Protein AF-A0A4D4KSY8-F1 (afdb_monomer_lite)

Radius of gyration: 18.77 Å; chains: 1; bounding box: 35×35×60 Å

Foldseek 3Di:
DDDDQDDDPPPCSLLVLLVVQLVCVVVVHDDDDDDPDPPPCNCVSVPDDPVVVVVPDDCVVVQQVVLCQQQDPPPVQVHSVSDDPPDHGDPFADDVPDPDPVPRDPPPDDPPPDDD

Organism: Streptomyces violaceusniger (NCBI:txid68280)

Secondary structure (DSSP, 8-state):
-------STTSSHHHHHHHHHHHHHTTT---------SS--HHHHHT--TTTGGGS--GGGGHHHHHHHHHTT-TT---STT--TTPPPP-----TT-S-GGG-------------

pLDDT: mean 78.71, std 18.17, range [37.06, 96.0]

Sequence (116 aa):
MRTAFVGKGGSGKTTLSALFSRHLARTDAPVVAIDADINQHLGVALGLEEDELPEVVPLSTRLGGIKEYLRGDNPRIASADAMVKTTPRGAAPACCGRSDPTRCTPATSGTSRESG

InterPro domains:
  IPR002586 CobQ/CobB/MinD/ParA nucleotide binding domain [PF01656] (7-65)
  IPR027417 P-loop containing nucleoside triphosphate hydrolase [G3DSA:3.40.50.300] (1-102)
  IPR027417 P-loop containing nucleoside triphosphate hydrolase [SSF52540] (2-81)

Structure (mmCIF, N/CA/C/O backbone):
data_AF-A0A4D4KSY8-F1
#
_entry.id   AF-A0A4D4KSY8-F1
#
loop_
_atom_site.group_PDB
_atom_site.id
_atom_site.type_symbol
_atom_site.label_atom_id
_atom_site.label_alt_id
_atom_site.label_comp_id
_atom_site.label_asym_id
_atom_site.label_entity_id
_atom_site.label_seq_id
_atom_site.pdbx_PDB_ins_code
_atom_site.Cartn_x
_atom_site.Cartn_y
_atom_site.Cartn_z
_atom_site.occupancy
_atom_site.B_iso_or_equiv
_atom_site.auth_seq_id
_atom_site.auth_comp_id
_atom_site.auth_asym_id
_atom_site.auth_atom_id
_atom_site.pdbx_PDB_model_num
ATOM 1 N N . MET A 1 1 ? -9.564 8.415 -4.691 1.00 85.56 1 MET A N 1
ATOM 2 C CA . MET A 1 1 ? -8.593 9.193 -3.884 1.00 85.56 1 MET A CA 1
ATOM 3 C C . MET A 1 1 ? -7.334 8.355 -3.673 1.00 85.56 1 MET A C 1
ATOM 5 O O . MET A 1 1 ? -7.454 7.137 -3.671 1.00 85.56 1 MET A O 1
ATOM 9 N N . ARG A 1 2 ? -6.148 8.965 -3.533 1.00 90.62 2 ARG A N 1
ATOM 10 C CA . ARG A 1 2 ? -4.908 8.278 -3.118 1.00 90.62 2 ARG A CA 1
ATOM 11 C C . ARG A 1 2 ? -4.319 9.036 -1.931 1.00 90.62 2 ARG A C 1
ATOM 13 O O . ARG A 1 2 ? -4.089 10.234 -2.057 1.00 90.62 2 ARG A O 1
ATOM 20 N N . THR A 1 3 ? -4.084 8.343 -0.822 1.00 93.88 3 THR A N 1
ATOM 21 C CA . THR A 1 3 ? -3.592 8.934 0.431 1.00 93.88 3 THR A CA 1
ATOM 22 C C . THR A 1 3 ? -2.368 8.158 0.894 1.00 93.88 3 THR A C 1
ATOM 24 O O . THR A 1 3 ? -2.388 6.930 0.878 1.00 93.88 3 THR A O 1
ATOM 27 N N . ALA A 1 4 ? -1.312 8.863 1.297 1.00 94.94 4 ALA A N 1
ATOM 28 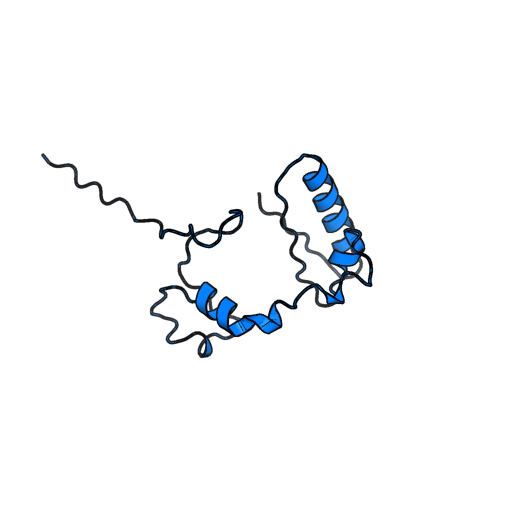C CA . ALA A 1 4 ? -0.083 8.265 1.809 1.00 94.94 4 ALA A CA 1
ATOM 29 C C . ALA A 1 4 ? 0.208 8.782 3.223 1.00 94.94 4 ALA A C 1
ATOM 31 O O . ALA A 1 4 ? 0.147 9.985 3.470 1.00 94.94 4 ALA A O 1
ATOM 32 N N . PHE A 1 5 ? 0.553 7.871 4.135 1.00 94.25 5 PHE A N 1
ATOM 33 C CA . PHE A 1 5 ? 0.949 8.189 5.506 1.00 94.25 5 PHE A CA 1
ATOM 34 C C . PHE A 1 5 ? 2.467 8.044 5.631 1.00 94.25 5 PHE A C 1
ATOM 36 O O . PHE A 1 5 ? 2.996 6.936 5.597 1.00 94.25 5 PHE A O 1
ATOM 43 N N . VAL A 1 6 ? 3.177 9.165 5.763 1.00 93.69 6 VAL A N 1
ATOM 44 C CA . VAL A 1 6 ? 4.649 9.219 5.806 1.00 93.69 6 VAL A CA 1
ATOM 45 C C . VAL A 1 6 ? 5.138 9.922 7.072 1.00 93.69 6 VAL A C 1
ATOM 47 O O . VAL A 1 6 ? 4.422 10.728 7.660 1.00 93.69 6 VAL A O 1
ATOM 50 N N . GLY A 1 7 ? 6.350 9.600 7.527 1.00 92.06 7 GLY A N 1
ATOM 51 C CA . GLY A 1 7 ? 6.899 10.126 8.781 1.00 92.06 7 GLY A CA 1
ATOM 52 C C . GLY A 1 7 ? 7.914 9.193 9.446 1.00 92.06 7 GLY A C 1
ATOM 53 O O . GLY A 1 7 ? 8.084 8.040 9.044 1.00 92.06 7 GLY A O 1
ATOM 54 N N . LYS A 1 8 ? 8.580 9.690 10.493 1.00 92.19 8 LYS A N 1
ATOM 55 C CA . LYS A 1 8 ? 9.632 8.976 11.239 1.00 92.19 8 LYS A CA 1
ATOM 56 C C . LYS A 1 8 ? 9.145 7.685 11.919 1.00 92.19 8 LYS A C 1
ATOM 58 O O . LYS A 1 8 ? 7.943 7.452 12.066 1.00 92.19 8 LYS A O 1
ATOM 63 N N . GLY A 1 9 ? 10.080 6.835 12.346 1.00 89.00 9 GLY A N 1
ATOM 64 C CA . GLY A 1 9 ? 9.778 5.660 13.172 1.00 89.00 9 GLY A CA 1
ATOM 65 C C . GLY A 1 9 ? 9.025 6.049 14.451 1.00 89.00 9 GLY A C 1
ATOM 66 O O . GLY A 1 9 ? 9.295 7.099 15.032 1.00 89.00 9 GLY A O 1
ATOM 67 N N . GLY A 1 10 ? 8.034 5.248 14.848 1.00 88.25 10 GLY A N 1
ATOM 68 C CA . GLY A 1 10 ? 7.254 5.479 16.071 1.00 88.25 10 GLY A CA 1
ATOM 69 C C . GLY A 1 10 ? 6.222 6.616 16.020 1.00 88.25 10 GLY A C 1
ATOM 70 O O . GLY A 1 10 ? 5.567 6.872 17.020 1.00 88.25 10 GLY A O 1
ATOM 71 N N . SER A 1 11 ? 6.011 7.292 14.883 1.00 93.00 11 SER A N 1
ATOM 72 C CA . SER A 1 11 ? 5.029 8.390 14.783 1.00 93.00 11 SER A CA 1
ATOM 73 C C . SER A 1 11 ? 3.560 7.944 14.665 1.00 93.00 11 SER A C 1
ATOM 75 O O . SER A 1 11 ? 2.702 8.769 14.370 1.00 93.00 11 SER A O 1
ATOM 77 N N . GLY A 1 12 ? 3.267 6.646 1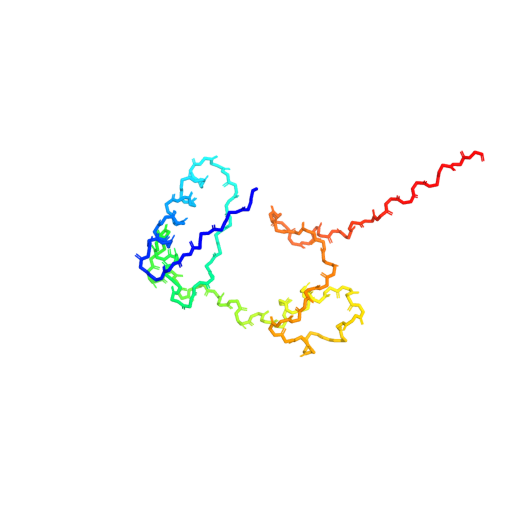4.807 1.00 92.94 12 GLY A N 1
ATOM 78 C CA . GLY A 1 12 ? 1.900 6.110 14.736 1.00 92.94 12 GLY A CA 1
ATOM 79 C C . GLY A 1 12 ? 1.307 5.960 13.327 1.00 92.94 12 GLY A C 1
ATOM 80 O O . GLY A 1 12 ? 0.092 5.846 13.196 1.00 92.94 12 GLY A O 1
ATOM 81 N N . LYS A 1 13 ? 2.127 5.949 12.263 1.00 95.19 13 LYS A N 1
ATOM 82 C CA . LYS A 1 13 ? 1.650 5.857 10.862 1.00 95.19 13 LYS A CA 1
ATOM 83 C C . LYS A 1 13 ? 0.760 4.644 10.623 1.00 95.19 13 LYS A C 1
ATOM 85 O O . LYS A 1 13 ? -0.343 4.801 10.116 1.00 95.19 13 LYS A O 1
ATOM 90 N N . THR A 1 14 ? 1.227 3.461 11.020 1.00 94.00 14 THR A N 1
ATOM 91 C CA . THR A 1 14 ? 0.498 2.201 10.846 1.00 94.00 14 THR A CA 1
ATOM 92 C C . THR A 1 14 ? -0.851 2.270 11.550 1.00 94.00 14 THR A C 1
ATOM 94 O O . THR A 1 14 ? -1.878 2.050 10.916 1.00 94.00 14 THR A O 1
ATOM 97 N N . THR A 1 15 ? -0.870 2.719 12.808 1.00 94.12 15 THR A N 1
ATOM 98 C CA . THR A 1 15 ? -2.097 2.911 13.592 1.00 94.12 15 THR A CA 1
ATOM 99 C C . THR A 1 15 ? -3.081 3.853 12.902 1.00 94.12 15 THR A C 1
ATOM 101 O O . THR A 1 15 ? -4.243 3.498 12.711 1.00 94.12 15 THR A O 1
ATOM 104 N N . LEU A 1 16 ? -2.627 5.038 12.479 1.00 96.00 16 LEU A N 1
ATOM 105 C CA . LEU A 1 16 ? -3.498 6.014 11.826 1.00 96.00 16 LEU A CA 1
ATOM 106 C C . LEU A 1 16 ? -3.999 5.507 10.467 1.00 96.00 16 LEU A C 1
ATOM 108 O O . LEU A 1 16 ? -5.181 5.646 10.164 1.00 96.00 16 LEU A O 1
ATOM 112 N N . SER A 1 17 ? -3.127 4.881 9.674 1.00 95.75 17 SER A N 1
ATOM 113 C CA . SER A 1 17 ? -3.486 4.319 8.370 1.00 95.75 17 SER A CA 1
ATOM 114 C C . SER A 1 17 ? -4.508 3.182 8.485 1.00 95.75 17 SER A C 1
ATOM 116 O O . SER A 1 17 ? -5.436 3.118 7.676 1.00 95.75 17 SER A O 1
ATOM 118 N N . ALA A 1 18 ? -4.410 2.343 9.522 1.00 95.31 18 ALA A N 1
ATOM 119 C CA . ALA A 1 18 ? -5.368 1.279 9.799 1.00 95.31 18 ALA A CA 1
ATOM 120 C C . ALA A 1 18 ? -6.728 1.846 10.231 1.00 95.31 18 ALA A C 1
ATOM 122 O O . ALA A 1 18 ? -7.760 1.468 9.676 1.00 95.31 18 ALA A O 1
ATOM 123 N N . LEU A 1 19 ? -6.744 2.807 11.164 1.00 95.56 19 LEU A N 1
ATOM 124 C CA . LEU A 1 19 ? -7.979 3.471 11.599 1.00 95.56 19 LEU A CA 1
ATOM 125 C C . LEU A 1 19 ? -8.674 4.200 10.444 1.00 95.56 19 LEU A C 1
ATOM 127 O O . LEU A 1 19 ? -9.887 4.071 10.283 1.00 95.56 19 LEU A O 1
ATOM 131 N N . PHE A 1 20 ? -7.908 4.912 9.618 1.00 95.75 20 PHE A N 1
ATOM 132 C CA . PHE A 1 20 ? -8.416 5.597 8.434 1.00 95.75 20 PHE A CA 1
ATOM 133 C C . PHE A 1 20 ? -9.021 4.614 7.425 1.00 95.75 20 PHE A C 1
ATOM 135 O O . PHE A 1 20 ? -10.148 4.810 6.971 1.00 95.75 20 PHE A O 1
ATOM 142 N N . SER A 1 21 ? -8.313 3.522 7.125 1.00 95.12 21 SER A N 1
ATOM 143 C CA . SER A 1 21 ? -8.787 2.493 6.189 1.00 95.12 21 SER A CA 1
ATOM 144 C C . SER A 1 21 ? -10.060 1.811 6.694 1.00 95.12 21 SER A C 1
ATOM 146 O O . SER A 1 21 ? -11.023 1.685 5.940 1.00 95.12 21 SER A O 1
ATOM 148 N N . ARG A 1 22 ? -10.117 1.448 7.984 1.00 93.50 22 ARG A N 1
ATOM 149 C CA . ARG A 1 22 ? -11.317 0.871 8.615 1.00 93.50 22 ARG A CA 1
ATOM 150 C C . ARG A 1 22 ? -12.492 1.842 8.629 1.00 93.50 22 ARG A C 1
ATOM 152 O O . ARG A 1 22 ? -13.632 1.417 8.484 1.00 93.50 22 ARG A O 1
ATOM 159 N N . HIS A 1 23 ? -12.237 3.133 8.834 1.00 94.88 23 HIS A N 1
ATOM 160 C CA . HIS A 1 23 ? -13.286 4.145 8.779 1.00 94.88 23 HIS A CA 1
ATOM 161 C C . HIS A 1 23 ? -13.886 4.241 7.371 1.00 94.88 23 HIS A C 1
ATOM 163 O O . HIS A 1 23 ? -15.100 4.152 7.242 1.00 94.88 23 HIS A O 1
ATOM 169 N N . LEU A 1 24 ? -13.053 4.323 6.328 1.00 94.75 24 LEU A N 1
ATOM 170 C CA . LEU A 1 24 ? -13.522 4.355 4.937 1.00 94.75 24 LEU A CA 1
ATOM 171 C C . LEU A 1 24 ? -14.246 3.067 4.522 1.00 94.75 24 LEU A C 1
ATOM 173 O O . LEU A 1 24 ? -15.263 3.125 3.839 1.00 94.75 24 LEU A O 1
ATOM 177 N N . ALA A 1 25 ? -13.763 1.905 4.960 1.00 92.19 25 ALA A N 1
ATOM 178 C CA . ALA A 1 25 ? -14.427 0.636 4.669 1.00 92.19 25 ALA A CA 1
ATOM 179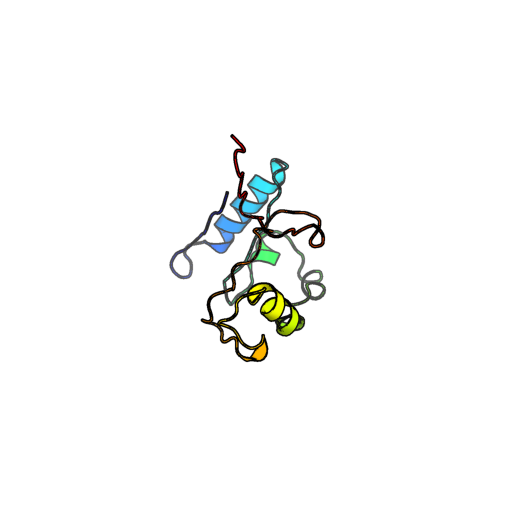 C C . ALA A 1 25 ? -15.848 0.569 5.264 1.00 92.19 25 ALA A C 1
ATOM 181 O O . ALA A 1 25 ? -16.722 -0.069 4.691 1.00 92.19 25 ALA A O 1
ATOM 182 N N . ARG A 1 26 ? -16.106 1.263 6.385 1.00 94.06 26 ARG A N 1
ATOM 183 C CA . ARG A 1 26 ? -17.446 1.365 6.992 1.00 94.06 26 ARG A CA 1
ATOM 184 C C . ARG A 1 26 ? -18.394 2.316 6.261 1.00 94.06 26 ARG A C 1
ATOM 186 O O . ARG A 1 26 ? -19.576 2.315 6.578 1.00 94.06 26 ARG A O 1
ATOM 193 N N . THR A 1 27 ? -17.906 3.134 5.329 1.00 94.25 27 THR A N 1
ATOM 194 C CA . THR A 1 27 ? -18.751 4.023 4.514 1.00 94.25 27 THR A CA 1
ATOM 195 C C . THR A 1 27 ? -19.095 3.405 3.155 1.00 94.25 27 THR A C 1
ATOM 197 O O . THR A 1 27 ? -19.331 4.147 2.205 1.00 94.25 27 THR A O 1
ATOM 200 N N . ASP A 1 28 ? -19.009 2.075 3.027 1.00 88.19 28 ASP A N 1
ATOM 201 C CA . ASP A 1 28 ? -19.179 1.318 1.775 1.00 88.19 28 ASP A CA 1
ATOM 202 C C . ASP A 1 28 ? -18.248 1.763 0.629 1.00 88.19 28 ASP A C 1
ATOM 204 O O . ASP A 1 28 ? -18.488 1.488 -0.550 1.00 88.19 28 ASP A O 1
ATOM 208 N N . ALA A 1 29 ? -17.146 2.450 0.951 1.00 89.12 29 ALA A N 1
ATOM 209 C CA . ALA A 1 29 ? -16.161 2.833 -0.047 1.00 89.12 29 ALA A CA 1
ATOM 210 C C . ALA A 1 29 ? -15.266 1.628 -0.396 1.00 89.12 29 ALA A C 1
ATOM 212 O O . ALA A 1 29 ? -14.793 0.932 0.506 1.00 89.12 29 ALA A O 1
ATOM 213 N N . PRO A 1 30 ? -14.942 1.399 -1.682 1.00 91.00 30 PRO A N 1
ATOM 214 C CA . PRO A 1 30 ? -13.948 0.401 -2.057 1.00 91.00 30 PRO A CA 1
ATOM 215 C C . PRO A 1 30 ? -12.555 0.866 -1.608 1.00 91.00 30 PRO A C 1
ATOM 217 O O . PRO A 1 30 ? -12.017 1.851 -2.124 1.00 91.00 30 PRO A O 1
ATOM 220 N N . VAL A 1 31 ? -11.963 0.159 -0.642 1.00 92.12 31 VAL A N 1
ATOM 221 C CA . VAL A 1 31 ? -10.655 0.487 -0.056 1.00 92.12 31 VAL A CA 1
ATOM 222 C C . VAL A 1 31 ? -9.628 -0.577 -0.423 1.00 92.12 31 VAL A C 1
ATOM 224 O O . VAL A 1 31 ? -9.848 -1.767 -0.233 1.00 92.12 31 VAL A O 1
ATOM 227 N N . VAL A 1 32 ? -8.468 -0.127 -0.902 1.00 92.56 32 VAL A N 1
ATOM 228 C CA . VAL A 1 32 ? -7.263 -0.951 -1.036 1.00 92.56 32 VAL A CA 1
ATOM 229 C C . VAL A 1 32 ? -6.197 -0.346 -0.132 1.00 92.56 32 VAL A C 1
ATOM 231 O O . VAL A 1 32 ? -5.782 0.795 -0.347 1.00 92.56 32 VAL A O 1
ATOM 234 N N . ALA A 1 33 ? -5.771 -1.102 0.877 1.00 91.62 33 ALA A N 1
ATOM 235 C CA . ALA A 1 33 ? -4.677 -0.733 1.767 1.00 91.62 33 ALA A CA 1
ATOM 236 C C . ALA A 1 33 ? -3.376 -1.399 1.291 1.00 91.62 33 ALA A C 1
ATOM 238 O O . ALA A 1 33 ? -3.372 -2.578 0.947 1.00 91.62 33 ALA A O 1
ATOM 239 N N . ILE A 1 34 ? -2.282 -0.637 1.244 1.00 90.00 34 ILE A N 1
ATOM 240 C CA . ILE A 1 34 ? -0.963 -1.119 0.815 1.00 90.00 34 ILE A CA 1
ATOM 241 C C . ILE A 1 34 ? 0.039 -0.760 1.908 1.00 90.00 34 ILE A C 1
ATOM 243 O O . ILE A 1 34 ? 0.217 0.423 2.203 1.00 90.00 34 ILE A O 1
ATOM 247 N N . ASP A 1 35 ? 0.689 -1.770 2.486 1.00 88.94 35 ASP A N 1
ATOM 248 C CA . ASP A 1 35 ? 1.793 -1.576 3.423 1.00 88.94 35 ASP A CA 1
ATOM 249 C C . ASP A 1 35 ? 3.123 -1.540 2.663 1.00 88.94 35 ASP A C 1
ATOM 251 O O . ASP A 1 35 ? 3.437 -2.442 1.884 1.00 88.94 35 ASP A O 1
ATOM 255 N N . ALA A 1 36 ? 3.883 -0.470 2.872 1.00 85.25 36 ALA A N 1
ATOM 256 C CA . ALA A 1 36 ? 5.220 -0.289 2.314 1.00 85.25 36 ALA A CA 1
ATOM 257 C C . ALA A 1 36 ? 6.306 -0.330 3.406 1.00 85.25 36 ALA A C 1
ATOM 259 O O . ALA A 1 36 ? 7.456 0.021 3.131 1.00 85.25 36 ALA A O 1
ATOM 260 N N . ASP A 1 37 ? 5.951 -0.717 4.636 1.00 85.50 37 ASP A N 1
ATOM 261 C CA . ASP A 1 37 ? 6.899 -0.969 5.718 1.00 85.50 37 ASP A CA 1
ATOM 262 C C . ASP A 1 37 ? 7.515 -2.374 5.586 1.00 85.50 37 ASP A C 1
ATOM 264 O O . ASP A 1 37 ? 6.906 -3.305 5.054 1.00 85.50 37 ASP A O 1
ATOM 268 N N . ILE A 1 38 ? 8.752 -2.525 6.063 1.00 78.62 38 ILE A N 1
ATOM 269 C CA . ILE A 1 38 ? 9.423 -3.828 6.130 1.00 78.62 38 ILE A CA 1
ATOM 270 C C . ILE A 1 38 ? 8.832 -4.689 7.250 1.00 78.62 38 ILE A C 1
ATOM 272 O O . ILE A 1 38 ? 8.763 -5.909 7.119 1.00 78.62 38 ILE A O 1
ATOM 276 N N . ASN A 1 39 ? 8.375 -4.053 8.332 1.00 80.31 39 ASN A N 1
ATOM 277 C CA . ASN A 1 39 ? 7.690 -4.715 9.432 1.00 80.31 39 ASN A CA 1
ATOM 278 C C . ASN A 1 39 ? 6.187 -4.654 9.134 1.00 80.31 39 ASN A C 1
ATOM 280 O O . ASN A 1 39 ? 5.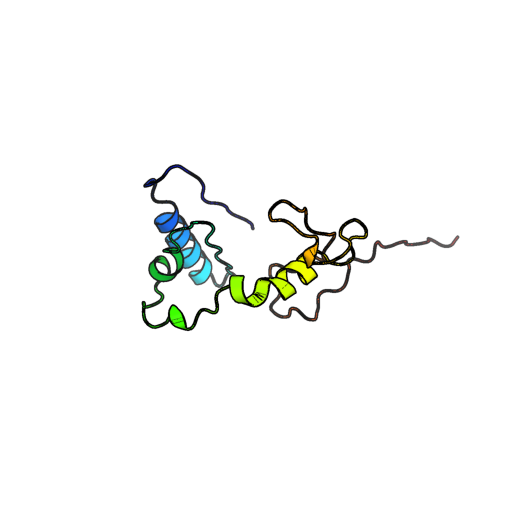519 -3.698 9.528 1.00 80.31 39 ASN A O 1
ATOM 284 N N . GLN A 1 40 ? 5.693 -5.628 8.362 1.00 82.81 40 GLN A N 1
ATOM 285 C CA . GLN A 1 40 ? 4.334 -5.670 7.798 1.00 82.81 40 GLN A CA 1
ATOM 286 C C . GLN A 1 40 ? 3.238 -5.855 8.867 1.00 82.81 40 GLN A C 1
ATOM 288 O O . GLN A 1 40 ? 2.557 -6.874 8.926 1.00 82.81 40 GLN A O 1
ATOM 293 N N . HIS A 1 41 ? 3.053 -4.862 9.734 1.00 87.62 41 HIS A N 1
ATOM 294 C CA . HIS A 1 41 ? 2.092 -4.899 10.838 1.00 87.62 41 HIS A CA 1
ATOM 295 C C . HIS A 1 41 ? 0.697 -4.388 10.450 1.00 87.62 41 HIS A C 1
ATOM 297 O O . HIS A 1 41 ? -0.216 -4.416 11.278 1.00 87.62 41 HIS A O 1
ATOM 303 N N . LEU A 1 42 ? 0.499 -3.892 9.220 1.00 90.19 42 LEU A N 1
ATOM 304 C CA . LEU A 1 42 ? -0.792 -3.331 8.819 1.00 90.19 42 LEU A CA 1
ATOM 305 C C . LEU A 1 42 ? -1.923 -4.368 8.836 1.00 90.19 42 LEU A C 1
ATOM 307 O O . LEU A 1 42 ? -3.034 -4.016 9.215 1.00 90.19 42 LEU A O 1
ATOM 311 N N . GLY A 1 43 ? -1.651 -5.625 8.465 1.00 87.88 43 GLY A N 1
ATOM 312 C CA . GLY A 1 43 ? -2.662 -6.689 8.453 1.00 87.88 43 GLY A CA 1
ATOM 313 C C . GLY A 1 43 ? -3.271 -6.927 9.836 1.00 87.88 43 GLY A C 1
ATOM 314 O O . GLY A 1 43 ? -4.480 -6.786 10.014 1.00 87.88 43 GLY A O 1
ATOM 315 N N . VAL A 1 44 ? -2.413 -7.143 10.836 1.00 88.81 44 VAL A N 1
ATOM 316 C CA . VAL A 1 44 ? -2.814 -7.256 12.248 1.00 88.81 44 VAL A CA 1
ATOM 317 C C . VAL A 1 44 ? -3.550 -5.994 12.713 1.00 88.81 44 VAL A C 1
ATOM 319 O O . VAL A 1 44 ? -4.603 -6.069 13.337 1.00 88.81 44 VAL A O 1
ATOM 322 N N . ALA A 1 45 ? -3.059 -4.802 12.353 1.00 90.69 45 ALA A N 1
ATOM 323 C CA . ALA A 1 45 ? -3.705 -3.540 12.730 1.00 90.69 45 ALA A CA 1
ATOM 324 C C . ALA A 1 45 ? -5.102 -3.340 12.099 1.00 90.69 45 ALA A C 1
ATOM 326 O O . ALA A 1 45 ? -5.911 -2.562 12.621 1.00 90.69 45 ALA A O 1
ATOM 327 N N . LEU A 1 46 ? -5.393 -4.012 10.980 1.00 90.88 46 LEU A N 1
ATOM 328 C CA . LEU A 1 46 ? -6.717 -4.040 10.354 1.00 90.88 46 LEU A CA 1
ATOM 329 C C . LEU A 1 46 ? -7.662 -5.063 11.003 1.00 90.88 46 LEU A C 1
ATOM 331 O O . LEU A 1 46 ? -8.874 -4.938 10.809 1.00 90.88 46 LEU A O 1
ATOM 335 N N . GLY A 1 47 ? -7.136 -5.976 11.824 1.00 87.56 47 GLY A N 1
ATOM 336 C CA . GLY A 1 47 ? -7.889 -7.008 12.535 1.00 87.56 47 GLY A CA 1
ATOM 337 C C . GLY A 1 47 ? -7.851 -8.386 11.877 1.00 87.56 47 GLY A C 1
ATOM 338 O O . GLY A 1 47 ? -8.779 -9.148 12.104 1.00 87.56 47 GLY A O 1
ATOM 339 N N . LEU A 1 48 ? -6.842 -8.670 11.042 1.00 84.50 48 LEU A N 1
ATOM 340 C CA . LEU A 1 48 ? -6.544 -10.041 10.617 1.00 84.50 48 LEU A CA 1
ATOM 341 C C . LEU A 1 48 ? -5.891 -10.786 11.779 1.00 84.50 48 LEU A C 1
ATOM 343 O O . LEU A 1 48 ? -4.961 -10.252 12.399 1.00 84.50 48 LEU A O 1
ATOM 347 N N . GLU A 1 49 ? -6.366 -11.994 12.045 1.00 80.44 49 GLU A N 1
ATOM 348 C CA . GLU A 1 49 ? -5.781 -12.863 13.058 1.00 80.44 49 GLU A CA 1
ATOM 349 C C . GLU A 1 49 ? -4.476 -13.490 12.537 1.00 80.44 49 GLU A C 1
ATOM 351 O O . GLU A 1 49 ? -4.229 -13.600 11.331 1.00 80.44 49 GLU A O 1
ATOM 356 N N . GLU A 1 50 ? -3.578 -13.856 13.450 1.00 71.50 50 GLU A N 1
ATOM 357 C CA . GLU A 1 50 ? -2.221 -14.292 13.094 1.00 71.50 50 GLU A CA 1
ATOM 358 C C . GLU A 1 50 ? -2.194 -15.644 12.355 1.00 71.50 50 GLU A C 1
ATOM 360 O O . GLU A 1 50 ? -1.236 -15.942 11.642 1.00 71.50 50 GLU A O 1
ATOM 365 N N . ASP A 1 51 ? -3.264 -16.430 12.466 1.00 76.75 51 ASP A N 1
ATOM 366 C CA . ASP A 1 51 ? -3.521 -17.669 11.729 1.00 76.75 51 ASP A CA 1
ATOM 367 C C . ASP A 1 51 ? -4.089 -17.447 10.316 1.00 76.75 51 ASP A C 1
ATOM 369 O O . ASP A 1 51 ? -3.944 -18.328 9.469 1.00 76.75 51 ASP A O 1
ATOM 373 N N . GLU A 1 52 ? -4.652 -16.271 10.021 1.00 73.00 52 GLU A N 1
ATOM 374 C CA . GLU A 1 52 ? -5.110 -15.884 8.674 1.00 73.00 52 GLU A CA 1
ATOM 375 C C . GLU A 1 52 ? -3.958 -15.340 7.805 1.00 73.00 52 GLU A C 1
ATOM 377 O O . GLU A 1 52 ? -3.981 -15.415 6.574 1.00 73.00 52 GLU A O 1
ATOM 382 N N . LEU A 1 53 ? -2.908 -14.796 8.431 1.00 68.94 53 LEU A N 1
ATOM 383 C CA . LEU A 1 53 ? -1.759 -14.204 7.733 1.00 68.94 53 LEU A CA 1
ATOM 384 C C . LEU A 1 53 ? -0.951 -15.186 6.856 1.00 68.94 53 LEU A C 1
ATOM 386 O O . LEU A 1 53 ? -0.518 -14.768 5.780 1.00 68.94 53 LEU A O 1
ATOM 390 N N . PRO A 1 54 ? -0.732 -16.464 7.232 1.00 66.06 54 PRO A N 1
ATOM 391 C CA . PRO A 1 54 ? -0.032 -17.441 6.397 1.00 66.06 54 PRO A CA 1
ATOM 392 C C . PRO A 1 54 ? -0.748 -17.754 5.078 1.00 66.06 54 PRO A C 1
ATOM 394 O O . PRO A 1 54 ? -0.092 -18.148 4.112 1.00 66.06 54 PRO A O 1
ATOM 397 N N . GLU A 1 55 ? -2.072 -17.567 5.007 1.00 69.00 55 GLU A N 1
ATOM 398 C CA . GLU A 1 55 ? -2.840 -17.739 3.766 1.00 69.00 55 GLU A CA 1
ATOM 399 C C . GLU A 1 55 ? -2.623 -16.579 2.780 1.00 69.00 55 GLU A C 1
ATOM 401 O O . GLU A 1 55 ? -2.874 -16.707 1.574 1.00 69.00 55 GLU A O 1
ATOM 406 N N . VAL A 1 56 ? -2.093 -15.447 3.258 1.00 72.44 56 VAL A N 1
ATOM 407 C CA . VAL A 1 56 ? -1.750 -14.301 2.417 1.00 72.44 56 VAL A CA 1
ATOM 408 C C . VAL A 1 56 ? -0.502 -14.629 1.603 1.00 72.44 56 VAL A C 1
ATOM 410 O O . VAL A 1 56 ? 0.635 -14.498 2.053 1.00 72.44 56 VAL A O 1
ATOM 413 N N . VAL A 1 57 ? -0.718 -15.025 0.349 1.00 79.44 57 VAL A N 1
ATOM 414 C CA . VAL A 1 57 ? 0.360 -15.318 -0.602 1.00 79.44 57 VAL A CA 1
ATOM 415 C C . VAL A 1 57 ? 1.257 -14.083 -0.778 1.00 79.44 57 VAL A C 1
ATOM 417 O O . VAL A 1 57 ? 0.794 -13.063 -1.306 1.00 79.44 57 VAL A O 1
ATOM 420 N N . PRO A 1 58 ? 2.554 -14.152 -0.419 1.00 78.94 58 PRO A N 1
ATOM 421 C CA . PRO A 1 58 ? 3.446 -13.011 -0.555 1.00 78.94 58 PRO A CA 1
ATOM 422 C C . PRO A 1 58 ? 3.558 -12.578 -2.016 1.00 78.94 58 PRO A C 1
ATOM 424 O O . PRO A 1 58 ? 3.788 -13.407 -2.902 1.00 78.94 58 PRO A O 1
ATOM 427 N N . LEU A 1 59 ? 3.480 -11.271 -2.285 1.00 81.19 59 LEU A N 1
ATOM 428 C CA . LEU A 1 59 ? 3.629 -10.731 -3.647 1.00 81.19 59 LEU A CA 1
ATOM 429 C C . LEU A 1 59 ? 4.970 -11.117 -4.289 1.00 81.19 59 LEU A C 1
ATOM 431 O O . LEU A 1 59 ? 5.059 -11.244 -5.511 1.00 81.19 59 LEU A O 1
ATOM 435 N N . SER A 1 60 ? 5.999 -11.357 -3.471 1.00 82.81 60 SER A N 1
ATOM 436 C CA . SER A 1 60 ? 7.311 -11.832 -3.916 1.00 82.81 60 SER A CA 1
ATOM 437 C C . SER A 1 60 ? 7.243 -13.162 -4.681 1.00 82.81 60 SER A C 1
ATOM 439 O O . SER A 1 60 ? 8.022 -13.373 -5.608 1.00 82.81 60 SER A O 1
ATOM 441 N N . THR A 1 61 ? 6.274 -14.029 -4.374 1.00 88.31 61 THR A N 1
ATOM 442 C CA . THR A 1 61 ? 6.070 -15.303 -5.091 1.00 88.31 61 THR A CA 1
ATOM 443 C C . THR A 1 61 ? 5.577 -15.106 -6.527 1.00 88.31 61 THR A C 1
ATOM 445 O O . THR A 1 61 ? 5.734 -15.988 -7.366 1.00 88.31 61 THR A O 1
ATOM 448 N N . ARG A 1 62 ? 5.019 -13.929 -6.842 1.00 88.69 62 ARG A N 1
ATOM 449 C CA . ARG A 1 62 ? 4.465 -13.584 -8.160 1.00 88.69 62 ARG A CA 1
ATOM 450 C C . ARG A 1 62 ? 5.303 -12.549 -8.910 1.00 88.69 62 ARG A C 1
ATOM 452 O O . ARG A 1 62 ? 4.802 -11.906 -9.833 1.00 88.69 62 ARG A O 1
ATOM 459 N N . LEU A 1 63 ? 6.580 -12.389 -8.550 1.00 89.38 63 LEU A N 1
ATOM 460 C CA . LEU A 1 63 ? 7.449 -11.351 -9.118 1.00 89.38 63 LEU A CA 1
ATOM 461 C C . LEU A 1 63 ? 7.533 -11.373 -10.645 1.00 89.38 63 LEU A C 1
ATOM 463 O O . LEU A 1 63 ? 7.518 -10.303 -11.245 1.00 89.38 63 LEU A O 1
ATOM 467 N N . GLY A 1 64 ? 7.587 -12.552 -11.274 1.00 90.62 64 GLY A N 1
ATOM 468 C CA . GLY A 1 64 ? 7.613 -12.661 -12.737 1.00 90.62 64 GLY A CA 1
ATOM 469 C C . GLY A 1 64 ? 6.385 -12.016 -13.387 1.00 90.62 64 GLY A C 1
ATOM 470 O O . GLY A 1 64 ? 6.520 -11.133 -14.230 1.00 90.62 64 GLY A O 1
ATOM 471 N N . GLY A 1 65 ? 5.185 -12.372 -12.919 1.00 89.38 65 GLY A N 1
ATOM 472 C CA . GLY A 1 65 ? 3.933 -11.796 -13.421 1.00 89.38 65 GLY A CA 1
ATOM 473 C C . GLY A 1 65 ? 3.789 -10.303 -13.114 1.00 89.38 65 GLY A C 1
ATOM 474 O O . GLY A 1 65 ? 3.336 -9.541 -13.964 1.00 89.38 65 GLY A O 1
ATOM 475 N N . ILE A 1 66 ? 4.229 -9.857 -11.931 1.00 89.38 66 ILE A N 1
ATOM 476 C CA . ILE A 1 66 ? 4.235 -8.430 -11.568 1.00 89.38 66 ILE A CA 1
ATOM 477 C C . ILE A 1 66 ? 5.155 -7.642 -12.504 1.00 89.38 66 ILE A C 1
ATOM 479 O O . ILE A 1 66 ? 4.775 -6.571 -12.975 1.00 89.38 66 ILE A O 1
ATOM 483 N N . LYS A 1 67 ? 6.353 -8.160 -12.790 1.00 91.00 67 LYS A N 1
ATOM 484 C CA . LYS A 1 67 ? 7.297 -7.523 -13.712 1.00 91.00 67 LYS A CA 1
ATOM 485 C C . LYS A 1 67 ? 6.735 -7.459 -15.126 1.00 91.00 67 LYS A C 1
ATOM 487 O O . LYS A 1 67 ? 6.810 -6.395 -15.726 1.00 91.00 67 LYS A O 1
ATOM 492 N N . GLU A 1 68 ? 6.114 -8.525 -15.626 1.00 90.56 68 GLU A N 1
ATOM 493 C CA . GLU A 1 68 ? 5.504 -8.492 -16.961 1.00 90.56 68 GLU A CA 1
ATOM 494 C C . GLU A 1 68 ? 4.354 -7.476 -17.032 1.00 90.56 68 GLU A C 1
ATOM 496 O O . GLU A 1 68 ? 4.295 -6.658 -17.949 1.00 90.56 68 GLU A O 1
ATOM 501 N N . TYR A 1 69 ? 3.502 -7.426 -16.004 1.00 88.44 69 TYR A N 1
ATOM 502 C CA . TYR A 1 69 ? 2.446 -6.416 -15.908 1.00 88.44 69 TYR A CA 1
ATOM 503 C C . TYR A 1 69 ? 3.002 -4.982 -15.863 1.00 88.44 69 TYR A C 1
ATOM 505 O O . TYR A 1 69 ? 2.490 -4.085 -16.532 1.00 88.44 69 TYR A O 1
ATOM 513 N N . LEU A 1 70 ? 4.056 -4.745 -15.074 1.00 88.69 70 LEU A N 1
ATOM 514 C CA . LEU A 1 70 ? 4.695 -3.431 -14.977 1.00 88.69 70 LEU A CA 1
ATOM 515 C C . LEU A 1 70 ? 5.449 -3.058 -16.253 1.00 88.69 70 LEU A C 1
ATOM 517 O O . LEU A 1 70 ? 5.529 -1.870 -16.561 1.00 88.69 70 LEU A O 1
ATOM 521 N N . ARG A 1 71 ? 6.010 -4.031 -16.973 1.00 89.88 71 ARG A N 1
ATOM 522 C CA . ARG A 1 71 ? 6.661 -3.834 -18.270 1.00 89.88 71 ARG A CA 1
ATOM 523 C C . ARG A 1 71 ? 5.657 -3.336 -19.303 1.00 89.88 71 ARG A C 1
ATOM 525 O O . ARG A 1 71 ? 5.931 -2.324 -19.953 1.00 89.88 71 ARG A O 1
ATOM 532 N N . GLY A 1 72 ? 4.506 -4.004 -19.407 1.00 87.00 72 GLY A N 1
ATOM 533 C CA . GLY A 1 72 ? 3.506 -3.737 -20.441 1.00 87.00 72 GLY A CA 1
ATOM 534 C C . GLY A 1 72 ? 4.140 -3.707 -21.836 1.00 87.00 72 GLY A C 1
ATOM 535 O O . GLY A 1 72 ? 5.089 -4.438 -22.111 1.00 87.00 72 GLY A O 1
ATOM 536 N N . ASP A 1 73 ? 3.691 -2.782 -22.682 1.00 83.19 73 ASP A N 1
ATOM 537 C CA . ASP A 1 73 ? 4.189 -2.649 -24.059 1.00 83.19 73 ASP A CA 1
ATOM 538 C C . ASP A 1 73 ? 5.400 -1.704 -24.185 1.00 83.19 73 ASP A C 1
ATOM 540 O O . ASP A 1 73 ? 5.655 -1.136 -25.246 1.00 83.19 73 ASP A O 1
ATOM 544 N N . ASN A 1 74 ? 6.145 -1.456 -23.099 1.00 84.69 74 ASN A N 1
ATOM 545 C CA . ASN A 1 74 ? 7.239 -0.484 -23.113 1.00 84.69 74 ASN A CA 1
ATOM 546 C C . ASN A 1 74 ? 8.457 -0.995 -23.904 1.00 84.69 74 ASN A C 1
ATOM 548 O O . ASN A 1 74 ? 9.182 -1.859 -23.401 1.00 84.69 74 ASN A O 1
ATOM 552 N N . PRO A 1 75 ? 8.794 -0.394 -25.064 1.00 84.94 75 PRO A N 1
ATOM 553 C CA . PRO A 1 75 ? 9.893 -0.872 -25.903 1.00 84.94 75 PRO A CA 1
ATOM 554 C C . PRO A 1 75 ? 11.274 -0.654 -25.267 1.00 84.94 75 PRO A C 1
ATOM 556 O O . PRO A 1 75 ? 12.258 -1.229 -25.723 1.00 84.94 75 PRO A O 1
ATOM 559 N N . ARG A 1 76 ? 11.375 0.167 -24.209 1.00 86.88 76 ARG A N 1
ATOM 560 C CA . ARG A 1 76 ? 12.634 0.419 -23.483 1.00 86.88 76 ARG A CA 1
ATOM 561 C C . ARG A 1 76 ? 12.997 -0.695 -22.499 1.00 86.88 76 ARG A C 1
ATOM 563 O O . ARG A 1 76 ? 14.104 -0.686 -21.970 1.00 86.88 76 ARG A O 1
ATOM 570 N N . ILE A 1 77 ? 12.081 -1.622 -22.221 1.00 90.44 77 ILE A N 1
ATOM 571 C CA . ILE A 1 77 ? 12.293 -2.731 -21.288 1.00 90.44 77 ILE A CA 1
ATOM 572 C C . ILE A 1 77 ? 12.264 -4.023 -22.100 1.00 90.44 77 ILE A C 1
ATOM 574 O O . ILE A 1 77 ? 11.192 -4.540 -22.393 1.00 90.44 77 ILE A O 1
ATOM 578 N N . ALA A 1 78 ? 13.434 -4.548 -22.469 1.00 89.38 78 ALA A N 1
ATOM 579 C CA . ALA A 1 78 ? 13.552 -5.684 -23.391 1.00 89.38 78 ALA A CA 1
ATOM 580 C C . ALA A 1 78 ? 12.893 -6.983 -22.882 1.00 89.38 78 ALA A C 1
ATOM 582 O O . ALA A 1 78 ? 12.365 -7.749 -23.686 1.00 89.38 78 ALA A O 1
ATOM 583 N N . SER A 1 79 ? 12.860 -7.200 -21.563 1.00 91.12 79 SER A N 1
ATOM 584 C CA . SER A 1 79 ? 12.172 -8.317 -20.897 1.00 91.12 79 SER A CA 1
ATOM 585 C C . SER A 1 79 ? 11.868 -7.988 -19.428 1.00 91.12 79 SER A C 1
ATOM 587 O O . SER A 1 79 ? 12.471 -7.072 -18.862 1.00 91.12 79 SER A O 1
ATOM 589 N N . ALA A 1 80 ? 10.965 -8.738 -18.785 1.00 90.56 80 ALA A N 1
ATOM 590 C CA . ALA A 1 80 ? 10.726 -8.646 -17.339 1.00 90.56 80 ALA A CA 1
ATOM 591 C C . ALA A 1 80 ? 12.006 -8.871 -16.506 1.00 90.56 80 ALA A C 1
ATOM 593 O O . ALA A 1 80 ? 12.217 -8.215 -15.481 1.00 90.56 80 ALA A O 1
ATOM 594 N N . ASP A 1 81 ? 12.899 -9.751 -16.961 1.00 92.44 81 ASP A N 1
ATOM 595 C CA . ASP A 1 81 ? 14.168 -10.027 -16.281 1.00 92.44 81 ASP A CA 1
ATOM 596 C C . ASP A 1 81 ? 15.132 -8.839 -16.320 1.00 92.44 81 ASP A C 1
ATOM 598 O O . ASP A 1 81 ? 15.865 -8.618 -15.358 1.00 92.44 81 ASP A O 1
ATOM 602 N N . ALA A 1 82 ? 15.068 -8.013 -17.370 1.00 91.69 82 ALA A N 1
ATOM 603 C CA . ALA A 1 82 ? 15.855 -6.784 -17.474 1.00 91.69 82 ALA A CA 1
ATOM 604 C C . ALA A 1 82 ? 15.411 -5.691 -16.480 1.00 91.69 82 ALA A C 1
ATOM 606 O O . ALA A 1 82 ? 16.107 -4.689 -16.306 1.00 91.69 82 ALA A O 1
ATOM 607 N N . MET A 1 83 ? 14.256 -5.853 -15.824 1.00 91.62 83 MET A N 1
ATOM 608 C CA . MET A 1 83 ? 13.778 -4.902 -14.824 1.00 91.62 83 MET A CA 1
ATOM 609 C C . MET A 1 83 ? 14.526 -5.057 -13.497 1.00 91.62 83 MET A C 1
ATOM 611 O O . MET A 1 83 ? 14.510 -6.117 -12.860 1.00 91.62 83 MET A O 1
ATOM 615 N N . VAL A 1 84 ? 15.082 -3.943 -13.028 1.00 89.50 84 VAL A N 1
ATOM 616 C CA . VAL A 1 84 ? 15.600 -3.757 -11.671 1.00 89.50 84 VAL A CA 1
ATOM 617 C C . VAL A 1 84 ? 14.589 -2.987 -10.819 1.00 89.50 84 VAL A C 1
ATOM 619 O O . VAL A 1 84 ? 13.613 -2.435 -11.322 1.00 89.50 84 VAL A O 1
ATOM 622 N N . LYS A 1 85 ? 14.821 -2.922 -9.503 1.00 82.50 85 LYS A N 1
ATOM 623 C CA . LYS A 1 85 ? 13.893 -2.297 -8.537 1.00 82.50 85 LYS A CA 1
ATOM 624 C C . LYS A 1 85 ? 13.538 -0.840 -8.867 1.00 82.50 85 LYS A C 1
ATOM 626 O O . LYS A 1 85 ? 12.471 -0.376 -8.486 1.00 82.50 85 LYS A O 1
ATOM 631 N N . THR A 1 86 ? 14.428 -0.127 -9.552 1.00 87.06 86 THR A N 1
ATOM 632 C CA . THR A 1 86 ? 14.258 1.278 -9.945 1.00 87.06 86 THR A CA 1
ATOM 633 C C . THR A 1 86 ? 13.810 1.457 -11.395 1.00 87.06 86 THR A C 1
ATOM 635 O O . THR A 1 86 ? 13.641 2.596 -11.827 1.00 87.06 86 THR A O 1
ATOM 638 N N . THR A 1 87 ? 13.610 0.376 -12.160 1.00 87.56 87 THR A N 1
ATOM 639 C CA . THR A 1 87 ? 13.144 0.464 -13.547 1.00 87.56 87 THR A CA 1
ATOM 640 C C . THR A 1 87 ? 11.743 1.074 -13.572 1.00 87.56 87 THR A C 1
ATOM 642 O O . THR A 1 87 ? 10.821 0.499 -12.985 1.00 87.56 87 THR A O 1
ATOM 645 N N . PRO A 1 88 ? 11.543 2.223 -14.245 1.00 81.88 88 PRO A N 1
ATOM 646 C CA . PRO A 1 88 ? 10.218 2.806 -14.377 1.00 81.88 88 PRO A CA 1
ATOM 647 C C . PRO A 1 88 ? 9.279 1.829 -15.079 1.00 81.88 88 PRO A C 1
ATOM 649 O O . PRO A 1 88 ? 9.662 1.190 -16.059 1.00 81.88 88 PRO A O 1
ATOM 652 N N . ARG A 1 89 ? 8.037 1.735 -14.604 1.00 82.56 89 ARG A N 1
ATOM 653 C CA . ARG A 1 89 ? 7.006 0.946 -15.283 1.00 82.56 89 ARG A CA 1
ATOM 654 C C . ARG A 1 89 ? 6.771 1.453 -16.710 1.00 82.56 89 ARG A C 1
ATOM 656 O O . ARG A 1 89 ? 6.934 2.641 -16.996 1.00 82.56 89 ARG A O 1
ATOM 663 N N . GLY A 1 90 ? 6.329 0.560 -17.582 1.00 79.94 90 GLY A N 1
ATOM 664 C CA . GLY A 1 90 ? 5.775 0.912 -18.874 1.00 79.94 90 GLY A CA 1
ATOM 665 C C . GLY A 1 90 ? 4.488 1.722 -18.794 1.00 79.94 90 GLY A C 1
ATOM 666 O O . GLY A 1 90 ? 3.885 1.904 -17.731 1.00 79.94 90 GLY A O 1
ATOM 667 N N . ALA A 1 91 ? 4.060 2.218 -19.953 1.00 68.31 91 ALA A N 1
ATOM 668 C CA . ALA A 1 91 ? 2.746 2.819 -20.104 1.00 68.31 91 ALA A CA 1
ATOM 669 C C . ALA A 1 91 ? 1.687 1.709 -19.991 1.00 68.31 91 ALA A C 1
ATOM 671 O O . ALA A 1 91 ? 1.369 1.046 -20.967 1.00 68.31 91 ALA A O 1
ATOM 672 N N . ALA A 1 92 ? 1.185 1.472 -18.779 1.00 54.97 92 ALA A N 1
ATOM 673 C CA . ALA A 1 92 ? 0.130 0.496 -18.517 1.00 54.97 92 ALA A CA 1
ATOM 674 C C . ALA A 1 92 ? -1.233 1.192 -18.316 1.00 54.97 92 ALA A C 1
ATOM 676 O O . ALA A 1 92 ? -1.271 2.286 -17.728 1.00 54.97 92 ALA A O 1
ATOM 677 N N . PRO A 1 93 ? -2.352 0.565 -18.736 1.00 51.91 93 PRO A N 1
ATOM 678 C CA . PRO A 1 93 ? -3.696 1.066 -18.467 1.00 51.91 93 PRO A CA 1
ATOM 679 C C . PRO A 1 93 ? -3.952 1.168 -16.953 1.00 51.91 93 PRO A C 1
ATOM 681 O O . PRO A 1 93 ? -3.463 0.379 -16.143 1.00 51.91 93 PRO A O 1
ATOM 684 N N . ALA A 1 94 ? -4.688 2.200 -16.541 1.00 52.72 94 ALA A N 1
ATOM 685 C CA . ALA A 1 94 ? -4.936 2.502 -15.134 1.00 52.72 94 ALA A CA 1
ATOM 686 C C . ALA A 1 94 ? -5.980 1.539 -14.536 1.00 52.72 94 ALA A C 1
ATOM 688 O O . ALA A 1 94 ? -7.174 1.820 -14.579 1.00 52.72 94 ALA A O 1
ATOM 689 N N . CYS A 1 95 ? -5.531 0.412 -13.973 1.00 52.53 95 CYS A N 1
ATOM 690 C CA . CYS A 1 95 ? -6.431 -0.631 -13.457 1.00 52.53 95 CYS A CA 1
ATOM 691 C C . CYS A 1 95 ? -6.548 -0.724 -11.925 1.00 52.53 95 CYS A C 1
ATOM 693 O O . CYS A 1 95 ? -7.349 -1.515 -11.432 1.00 52.53 95 CYS A O 1
ATOM 695 N N . CYS A 1 96 ? -5.833 0.100 -11.145 1.00 47.81 96 CYS A N 1
ATOM 696 C CA . CYS A 1 96 ? -6.043 0.157 -9.692 1.00 47.81 96 CYS A CA 1
ATOM 697 C C . CYS A 1 96 ? -7.474 0.633 -9.371 1.00 47.81 96 CYS A C 1
ATOM 699 O O . CYS A 1 96 ? -7.749 1.831 -9.452 1.00 47.81 96 CYS A O 1
ATOM 701 N N . GLY A 1 97 ? -8.358 -0.306 -9.009 1.00 48.09 97 GLY A N 1
ATOM 702 C CA . GLY A 1 97 ? -9.741 -0.052 -8.586 1.00 48.09 97 GLY A CA 1
ATOM 703 C C . GLY A 1 97 ? -10.841 -0.810 -9.346 1.00 48.09 97 GLY A C 1
ATOM 704 O O . GLY A 1 97 ? -12.007 -0.609 -9.022 1.00 48.09 97 GLY A O 1
ATOM 705 N N . ARG A 1 98 ? -10.528 -1.660 -10.338 1.00 48.69 98 ARG A N 1
ATOM 706 C CA . ARG A 1 98 ? -11.536 -2.540 -10.972 1.00 48.69 98 ARG A CA 1
ATOM 707 C C . ARG A 1 98 ? -11.509 -3.937 -10.364 1.00 48.69 98 ARG A C 1
ATOM 709 O O . ARG A 1 98 ? -10.442 -4.488 -10.126 1.00 48.69 98 ARG A O 1
ATOM 716 N N . SER A 1 99 ? -12.698 -4.497 -10.166 1.00 45.28 99 SER A N 1
ATOM 717 C CA . SER A 1 99 ? -12.936 -5.856 -9.671 1.00 45.28 99 SER A CA 1
ATOM 718 C C . SER A 1 99 ? -12.543 -6.958 -10.663 1.00 45.28 99 SER A C 1
ATOM 720 O O . SER A 1 99 ? -12.438 -8.111 -10.265 1.00 45.28 99 SER A O 1
ATOM 722 N N . ASP A 1 100 ? -12.306 -6.616 -11.933 1.00 44.31 100 ASP A N 1
ATOM 723 C CA . ASP A 1 100 ? -11.966 -7.566 -12.993 1.00 44.31 100 ASP A CA 1
ATOM 724 C C . ASP A 1 100 ? -10.666 -7.152 -13.720 1.00 44.31 100 ASP A C 1
ATOM 726 O O . ASP A 1 100 ? -10.662 -6.148 -14.447 1.00 44.31 100 ASP A O 1
ATOM 730 N N . PRO A 1 101 ? -9.562 -7.905 -13.547 1.00 46.66 101 PRO A N 1
ATOM 731 C CA . PRO A 1 101 ? -8.283 -7.633 -14.199 1.00 46.66 101 PRO A CA 1
ATOM 732 C C . PRO A 1 101 ? -8.280 -7.929 -15.710 1.00 46.66 101 PRO A C 1
ATOM 734 O O . PRO A 1 101 ? -7.369 -7.480 -16.404 1.00 46.66 101 PRO A O 1
ATOM 737 N N . THR A 1 102 ? -9.283 -8.632 -16.251 1.00 47.94 102 THR A N 1
ATOM 738 C CA . THR A 1 102 ? -9.351 -8.972 -17.688 1.00 47.94 102 THR A CA 1
ATOM 739 C C . THR A 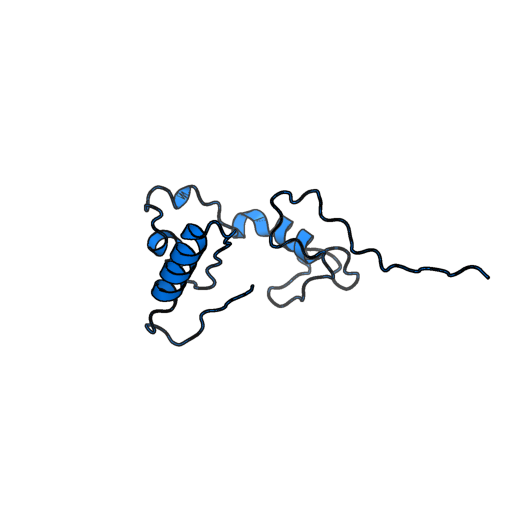1 102 ? -9.940 -7.859 -18.564 1.00 47.94 102 THR A C 1
ATOM 741 O O . THR A 1 102 ? -9.805 -7.888 -19.785 1.00 47.94 102 THR A O 1
ATOM 744 N N . ARG A 1 103 ? -10.529 -6.818 -17.960 1.00 46.09 103 ARG A N 1
ATOM 745 C CA . ARG A 1 103 ? -11.146 -5.667 -18.655 1.00 46.09 103 ARG A CA 1
ATOM 746 C C . ARG A 1 103 ? -10.220 -4.461 -18.860 1.00 46.09 103 ARG A C 1
ATOM 748 O O . ARG A 1 103 ? -10.693 -3.358 -19.143 1.00 46.09 103 ARG A O 1
ATOM 755 N N . CYS A 1 104 ? -8.910 -4.634 -18.720 1.00 51.69 104 CYS A N 1
ATOM 756 C CA . CYS A 1 104 ? -7.931 -3.575 -18.960 1.00 51.69 104 CYS A CA 1
ATOM 757 C C . CYS A 1 104 ? -7.709 -3.359 -20.469 1.00 51.69 104 CYS A C 1
ATOM 759 O O . CYS A 1 104 ? -6.738 -3.853 -21.032 1.00 51.69 104 CYS A O 1
ATOM 761 N N . THR A 1 105 ? -8.589 -2.616 -21.146 1.00 47.66 105 THR A N 1
ATOM 762 C CA . THR A 1 105 ? -8.316 -2.159 -22.519 1.00 47.66 105 THR A CA 1
ATOM 763 C C . THR A 1 105 ? -7.322 -0.991 -22.506 1.00 47.66 105 THR A C 1
ATOM 765 O O . THR A 1 105 ? -7.450 -0.101 -21.655 1.00 47.66 105 THR A O 1
ATOM 768 N N . PRO A 1 106 ? -6.354 -0.938 -23.439 1.00 47.53 106 PRO A N 1
ATOM 769 C CA . PRO A 1 106 ? -5.493 0.227 -23.597 1.00 47.53 106 PRO A CA 1
ATOM 770 C C . PRO A 1 106 ? -6.350 1.461 -23.901 1.00 47.53 106 PRO A C 1
ATOM 772 O O . PRO A 1 106 ? -7.326 1.384 -24.646 1.00 47.53 106 PRO A O 1
ATOM 775 N N . ALA A 1 107 ? -6.006 2.602 -23.300 1.00 47.66 107 ALA A N 1
ATOM 776 C CA . ALA A 1 107 ? -6.640 3.874 -23.620 1.00 47.66 107 ALA A CA 1
ATOM 777 C C . ALA A 1 107 ? -6.277 4.232 -25.067 1.00 47.66 107 ALA A C 1
ATOM 779 O O . ALA A 1 107 ? -5.203 4.769 -25.329 1.00 47.66 107 ALA A O 1
ATOM 780 N N . THR A 1 108 ? -7.139 3.881 -26.020 1.00 40.97 108 THR A N 1
ATOM 781 C CA . THR A 1 108 ? -6.981 4.288 -27.413 1.00 40.97 108 THR A CA 1
ATOM 782 C C . THR A 1 108 ? -7.083 5.805 -27.472 1.00 40.97 108 THR A C 1
ATOM 784 O O . THR A 1 108 ? -8.133 6.375 -27.173 1.00 40.97 108 THR A O 1
ATOM 787 N N . SER A 1 109 ? -5.980 6.461 -27.831 1.00 44.81 109 SER A N 1
ATOM 788 C CA . SER A 1 109 ? -5.964 7.870 -28.209 1.00 44.81 109 SER A CA 1
ATOM 789 C C . SER A 1 109 ? -6.968 8.071 -29.341 1.00 44.81 109 SER A C 1
ATOM 791 O O . SER A 1 109 ? -6.766 7.555 -30.440 1.00 44.81 109 SER A O 1
ATOM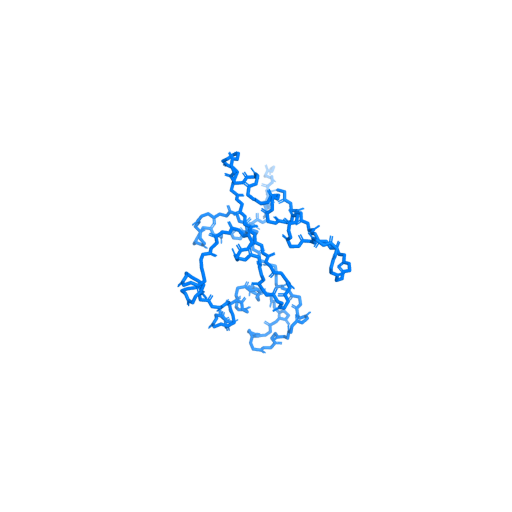 793 N N . GLY A 1 110 ? -8.066 8.770 -29.062 1.00 37.06 110 GLY A N 1
ATOM 794 C CA . GLY A 1 110 ? -9.067 9.110 -30.062 1.00 37.06 110 GLY A CA 1
ATOM 795 C C . GLY A 1 110 ? -8.476 10.045 -31.111 1.00 37.06 110 GLY A C 1
ATOM 796 O O . GLY A 1 110 ? -8.363 11.243 -30.882 1.00 37.06 110 GLY A O 1
ATOM 797 N N . THR A 1 111 ? -8.106 9.510 -32.270 1.00 45.72 111 THR A N 1
ATOM 798 C CA . THR A 1 111 ? -7.986 10.279 -33.509 1.00 45.72 111 THR A CA 1
ATOM 799 C C . THR A 1 111 ? -9.370 10.373 -34.139 1.00 45.72 111 THR A C 1
ATOM 801 O O . THR A 1 111 ? -9.736 9.585 -35.009 1.00 45.72 111 THR A O 1
ATOM 804 N N . SER A 1 112 ? -10.164 11.352 -33.704 1.00 41.00 112 SER A N 1
ATOM 805 C CA . SER A 1 112 ? -11.306 11.814 -34.489 1.00 41.00 112 SER A CA 1
ATOM 806 C C . SER A 1 112 ? -10.765 12.583 -35.695 1.00 41.00 112 SER A C 1
ATOM 808 O O . SER A 1 112 ? -10.409 13.755 -35.597 1.00 41.00 112 SER A O 1
ATOM 810 N N . ARG A 1 113 ? -10.657 11.898 -36.838 1.00 44.69 113 ARG A N 1
ATOM 811 C CA . ARG A 1 113 ? -10.675 12.561 -38.143 1.00 44.69 113 ARG A CA 1
ATOM 812 C C . ARG A 1 113 ? -12.087 13.105 -38.343 1.00 44.69 113 ARG A C 1
ATOM 814 O O . ARG A 1 113 ? -12.996 12.334 -38.636 1.00 44.69 113 ARG A O 1
ATOM 821 N N . GLU A 1 114 ? -12.265 14.410 -38.174 1.00 40.94 114 GLU A N 1
ATOM 822 C CA . GLU A 1 114 ? -13.403 15.104 -38.771 1.00 40.94 114 GLU A CA 1
ATOM 823 C C . GLU A 1 114 ? -13.212 15.093 -40.290 1.00 40.94 114 GLU A C 1
ATOM 825 O O . GLU A 1 114 ? -12.173 15.491 -40.818 1.00 40.94 114 GLU A O 1
ATOM 830 N N . SER A 1 115 ? -14.194 14.512 -40.967 1.00 41.44 115 SER A N 1
ATOM 831 C CA . SER A 1 115 ? -14.332 14.486 -42.418 1.00 41.44 115 SER A CA 1
ATOM 832 C C . SER A 1 115 ? -15.104 15.742 -42.808 1.00 41.44 115 SER A C 1
ATOM 834 O O . SER A 1 115 ? -16.236 15.915 -42.361 1.00 41.44 115 SER A O 1
ATOM 836 N N . GLY A 1 116 ? -14.470 16.607 -43.595 1.00 38.62 116 GLY A N 1
ATOM 837 C CA . GLY A 1 116 ? -15.138 17.598 -44.437 1.00 38.62 116 GLY A CA 1
ATOM 838 C C . GLY A 1 116 ? -15.163 17.108 -45.875 1.00 38.62 116 GLY A C 1
ATOM 839 O O . GLY A 1 116 ? -14.233 16.347 -46.235 1.00 38.62 116 GLY A O 1
#